Protein AF-A0AAV2B142-F1 (afdb_monomer_lite)

pLDDT: mean 77.35, std 14.28, range [37.53, 93.62]

Foldseek 3Di:
DVVVVCVPVNPDDLADPDLVVLVVLVVVLLVLLLVLLVVLLVLLVVCLPVVDPVSLLVSLVSLLVSLVVNLNSVVSNVNNPAPDDPVVNVVSVVSNVVSVCLNPDDDDPVNVVVSNVNSVVSNVVSVVSNVVSVVQVVVVVVCVVVVVPDPRDDPPPPDDD

Radius of gyration: 18.06 Å; chains: 1; bounding box: 43×42×52 Å

Sequence (161 aa):
MGLYLQIILGSVNVTIMNKEDSMKYKEEYERFKLTVTVIILILSAQSIIFSYRVLDALLHFLLVWYYCTLTIRESILVVNGSRIKGWWRINHFITTVQAGVIIVWPDGLMYDLFRRQFTLYTCYISILQFLQFNYQQGCLYRLRALGERHKMDITIGKLYF

InterPro domains:
  IPR012926 TMEM120A/B [PF07851] (2-157)
  IPR012926 TMEM120A/B [PTHR21433] (2-156)

Structure (mmCIF, N/CA/C/O backbone):
data_AF-A0AAV2B142-F1
#
_entry.id   AF-A0AAV2B142-F1
#
loop_
_atom_site.group_PDB
_atom_site.id
_atom_site.type_symbol
_atom_site.label_atom_id
_atom_site.label_alt_id
_atom_site.label_comp_id
_atom_site.label_asym_id
_atom_site.label_entity_id
_atom_site.label_seq_id
_atom_site.pdbx_PDB_ins_code
_atom_site.Cartn_x
_atom_site.Cartn_y
_atom_site.Cartn_z
_atom_site.occupancy
_atom_site.B_iso_or_equiv
_atom_site.auth_seq_id
_atom_site.auth_comp_id
_atom_site.auth_asym_id
_atom_site.auth_atom_id
_atom_site.pdbx_PDB_model_num
ATOM 1 N N . MET A 1 1 ? -23.992 -5.334 -0.732 1.00 47.62 1 MET A N 1
ATOM 2 C CA . MET A 1 1 ? -22.569 -5.750 -0.795 1.00 47.62 1 MET A CA 1
ATOM 3 C C . MET A 1 1 ? -22.309 -7.167 -0.253 1.00 47.62 1 MET A C 1
ATOM 5 O O . MET A 1 1 ? -21.149 -7.512 -0.086 1.00 47.62 1 MET A O 1
ATOM 9 N N . GLY A 1 2 ? -23.338 -7.994 0.003 1.00 53.12 2 GLY A N 1
ATOM 10 C CA . GLY A 1 2 ? -23.153 -9.401 0.405 1.00 53.12 2 GLY A CA 1
ATOM 11 C C . GLY A 1 2 ? -22.826 -10.341 -0.764 1.00 53.12 2 GLY A C 1
ATOM 12 O O . GLY A 1 2 ? -22.067 -11.282 -0.589 1.00 53.12 2 GLY A O 1
ATOM 13 N N . LEU A 1 3 ? -23.302 -10.018 -1.974 1.00 56.00 3 LEU A N 1
ATOM 14 C CA . LEU A 1 3 ? -23.098 -10.812 -3.196 1.00 56.00 3 LEU A CA 1
ATOM 15 C C . LEU A 1 3 ? -21.619 -11.033 -3.557 1.00 56.00 3 LEU A C 1
ATOM 17 O O . LEU A 1 3 ? -21.232 -12.160 -3.821 1.00 56.00 3 LEU A O 1
ATOM 21 N N . TYR A 1 4 ? -20.776 -9.994 -3.515 1.00 56.44 4 TYR A N 1
ATOM 22 C CA . TYR A 1 4 ? -19.342 -10.117 -3.841 1.00 56.44 4 TYR A CA 1
ATOM 23 C C . TYR A 1 4 ? -18.610 -11.085 -2.897 1.00 56.44 4 TYR A C 1
ATOM 25 O O . TYR A 1 4 ? -17.798 -11.893 -3.334 1.00 56.44 4 TYR A O 1
ATOM 33 N N . LEU A 1 5 ? -18.945 -11.045 -1.604 1.00 54.03 5 LEU A N 1
ATOM 34 C CA . LEU A 1 5 ? -18.407 -11.975 -0.611 1.00 54.03 5 LEU A CA 1
ATOM 35 C C . LEU A 1 5 ? -18.903 -13.399 -0.836 1.00 54.03 5 LEU A C 1
ATOM 37 O O . LEU A 1 5 ? -18.114 -14.330 -0.771 1.00 54.03 5 LEU A O 1
ATOM 41 N N . GLN A 1 6 ? -20.197 -13.557 -1.109 1.00 57.25 6 GLN A N 1
ATOM 42 C CA . GLN A 1 6 ? -20.821 -14.860 -1.319 1.00 57.25 6 GLN A CA 1
ATOM 43 C C . GLN A 1 6 ? -20.293 -15.545 -2.590 1.00 57.25 6 GLN A C 1
ATOM 45 O O . GLN A 1 6 ? -20.169 -16.765 -2.622 1.00 57.25 6 GLN A O 1
ATOM 50 N N . ILE A 1 7 ? -19.919 -14.757 -3.604 1.00 58.25 7 ILE A N 1
ATOM 51 C CA . ILE A 1 7 ? -19.280 -15.233 -4.837 1.00 58.25 7 ILE A CA 1
ATOM 52 C C . ILE A 1 7 ? -17.828 -15.682 -4.589 1.00 58.25 7 ILE A C 1
ATOM 54 O O . ILE A 1 7 ? -17.402 -16.672 -5.170 1.00 58.25 7 ILE A O 1
ATOM 58 N N . ILE A 1 8 ? -17.066 -14.989 -3.731 1.00 59.53 8 ILE A N 1
ATOM 59 C CA . ILE A 1 8 ? -15.635 -15.284 -3.502 1.00 59.53 8 ILE A CA 1
ATOM 60 C C . ILE A 1 8 ? -15.410 -16.350 -2.422 1.00 59.53 8 ILE A C 1
ATOM 62 O O . ILE A 1 8 ? -14.524 -17.186 -2.562 1.00 59.53 8 ILE A O 1
ATOM 66 N N . LEU A 1 9 ? -16.173 -16.305 -1.330 1.00 53.66 9 LEU A N 1
ATOM 67 C CA . LEU A 1 9 ? -15.993 -17.163 -0.151 1.00 53.66 9 LEU A CA 1
ATOM 68 C C . LEU A 1 9 ? -16.992 -18.328 -0.093 1.00 53.66 9 LEU A C 1
ATOM 70 O O . LEU A 1 9 ? -16.847 -19.203 0.757 1.00 53.66 9 LEU A O 1
ATOM 74 N N . GLY A 1 10 ? -18.001 -18.359 -0.968 1.00 54.81 10 GLY A N 1
ATOM 75 C CA . GLY A 1 10 ? -19.102 -19.317 -0.874 1.00 54.81 10 GLY A CA 1
ATOM 76 C C . GLY A 1 10 ? -20.013 -19.047 0.331 1.00 5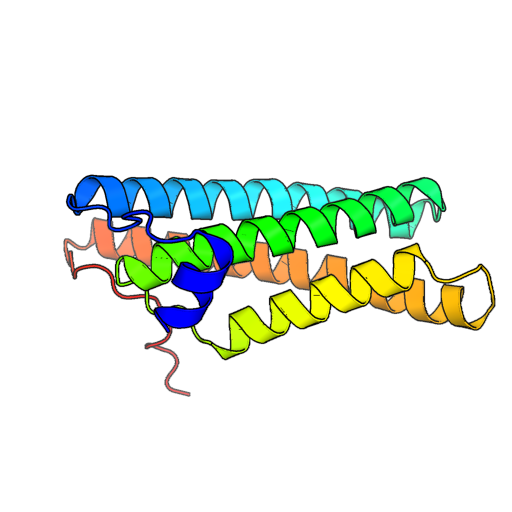4.81 10 GLY A C 1
ATOM 77 O O . GLY A 1 10 ? -19.966 -17.985 0.953 1.00 54.81 10 GLY A O 1
ATOM 78 N N . SER A 1 11 ? -20.868 -20.012 0.683 1.00 52.25 11 SER A N 1
ATOM 79 C CA . SER A 1 11 ? -21.813 -19.934 1.812 1.00 52.25 11 SER A CA 1
ATOM 80 C C . SER A 1 11 ? -21.135 -20.103 3.183 1.00 52.25 11 SER A C 1
ATOM 82 O O . SER A 1 11 ? -21.599 -20.873 4.024 1.00 52.25 11 SER A O 1
ATOM 84 N N . VAL A 1 12 ? -20.007 -19.433 3.407 1.00 55.19 12 VAL A N 1
ATOM 85 C CA . VAL A 1 12 ? -19.278 -19.471 4.678 1.00 55.19 12 VAL A CA 1
ATOM 86 C C . VAL A 1 12 ? -19.748 -18.315 5.556 1.00 55.19 12 VAL A C 1
ATOM 88 O O . VAL A 1 12 ? -19.833 -17.169 5.116 1.00 55.19 12 VAL A O 1
ATOM 91 N N . ASN A 1 13 ? -20.070 -18.612 6.815 1.00 56.38 13 ASN A N 1
ATOM 92 C CA . ASN A 1 13 ? -20.493 -17.611 7.790 1.00 56.38 13 ASN A CA 1
ATOM 93 C C . ASN A 1 13 ? -19.275 -16.780 8.230 1.00 56.38 13 ASN A C 1
ATOM 95 O O . ASN A 1 13 ? -18.520 -17.183 9.107 1.00 56.38 13 ASN A O 1
ATOM 99 N N . VAL A 1 14 ? -19.061 -15.626 7.594 1.00 59.84 14 VAL A N 1
ATOM 100 C CA . VAL A 1 14 ? -17.929 -14.712 7.878 1.00 59.84 14 VAL A CA 1
ATOM 101 C C . VAL A 1 14 ? -18.265 -13.670 8.955 1.00 59.84 14 VAL A C 1
ATOM 103 O O . VAL A 1 14 ? -17.504 -12.734 9.219 1.00 59.84 14 VAL A O 1
ATOM 106 N N . THR A 1 15 ? -19.439 -13.822 9.563 1.00 59.88 15 THR A N 1
ATOM 107 C CA . THR A 1 15 ? -19.957 -12.968 10.626 1.00 59.88 15 THR A CA 1
ATOM 108 C C . THR A 1 15 ? -19.307 -13.340 11.956 1.00 59.88 15 THR A C 1
ATOM 110 O O . THR A 1 15 ? -19.526 -14.426 12.488 1.00 59.88 15 THR A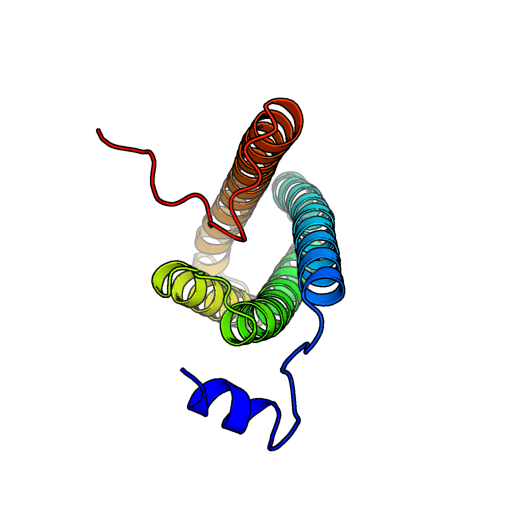 O 1
ATOM 113 N N . ILE A 1 16 ? -18.523 -12.425 12.517 1.00 63.22 16 ILE A N 1
ATOM 114 C CA . ILE A 1 16 ? -17.937 -12.543 13.846 1.00 63.22 16 ILE A CA 1
ATOM 115 C C . ILE A 1 16 ? -19.019 -12.132 14.853 1.00 63.22 16 ILE A C 1
ATOM 117 O O . ILE A 1 16 ? -19.314 -10.952 15.029 1.00 63.22 16 ILE A O 1
ATOM 121 N N . MET A 1 17 ? -19.650 -13.117 15.497 1.00 62.28 17 MET A N 1
ATOM 122 C CA . MET A 1 17 ? -20.766 -12.890 16.433 1.00 62.28 17 MET A CA 1
ATOM 123 C C . MET A 1 17 ? -20.376 -12.050 17.658 1.00 62.28 17 MET A C 1
ATOM 125 O O . MET A 1 17 ? -21.221 -11.355 18.225 1.00 62.28 17 MET A O 1
ATOM 129 N N . ASN A 1 18 ? -19.108 -12.095 18.069 1.00 72.44 18 ASN A N 1
ATOM 130 C CA . ASN A 1 18 ? -18.620 -11.381 19.238 1.00 72.44 18 ASN A CA 1
ATOM 131 C C . ASN A 1 18 ? -17.962 -10.045 18.852 1.00 72.44 18 ASN A C 1
ATOM 133 O O . ASN A 1 18 ? -17.061 -9.973 18.014 1.00 72.44 18 ASN A O 1
ATOM 137 N N . LYS A 1 19 ? -18.386 -8.959 19.506 1.00 69.12 19 LYS A N 1
ATOM 138 C CA . LYS A 1 19 ? -17.857 -7.608 19.246 1.00 69.12 19 LYS A CA 1
ATOM 139 C C . LYS A 1 19 ? -16.395 -7.460 19.649 1.00 69.12 19 LYS A C 1
ATOM 141 O O . LYS A 1 19 ? -15.685 -6.667 19.038 1.00 69.12 19 LYS A O 1
ATOM 146 N N . GLU A 1 20 ? -15.957 -8.195 20.663 1.00 73.50 20 GLU A N 1
ATOM 147 C CA . GLU A 1 20 ? -14.564 -8.186 21.107 1.00 73.50 20 GLU A CA 1
ATOM 148 C C . GLU A 1 20 ? -13.641 -8.801 20.046 1.00 73.50 20 GLU A C 1
ATOM 150 O O . GLU A 1 20 ? -12.641 -8.192 19.667 1.00 73.50 20 GLU A O 1
ATOM 155 N N . ASP A 1 21 ? -14.059 -9.917 19.449 1.00 76.75 21 ASP A N 1
ATOM 156 C CA . ASP A 1 21 ? -13.327 -10.580 18.367 1.00 76.75 21 ASP A CA 1
ATOM 157 C C . ASP A 1 21 ? -13.287 -9.729 17.090 1.00 76.75 21 ASP A C 1
ATOM 159 O O . ASP A 1 21 ? -12.253 -9.643 16.428 1.00 76.75 21 ASP A O 1
ATOM 163 N N . SER A 1 22 ? -14.369 -9.006 16.772 1.00 73.62 22 SER A N 1
ATOM 164 C CA . SER A 1 22 ? -14.364 -8.056 15.650 1.00 73.62 22 SER A CA 1
ATOM 165 C C . SER A 1 22 ? -13.401 -6.884 15.877 1.00 73.62 22 SER A C 1
ATOM 167 O O . SER A 1 22 ? -12.804 -6.390 14.917 1.00 73.62 22 SER A O 1
ATOM 169 N N . MET A 1 23 ? -13.251 -6.417 17.121 1.00 73.12 23 MET A N 1
ATOM 170 C CA . MET A 1 23 ? -12.294 -5.361 17.464 1.00 73.12 23 MET A CA 1
ATOM 171 C C . MET A 1 23 ? -10.856 -5.877 17.391 1.00 73.12 23 MET A C 1
ATOM 173 O O . MET A 1 23 ? -10.006 -5.203 16.810 1.00 73.12 23 MET A O 1
ATOM 177 N N . LYS A 1 24 ? -10.600 -7.090 17.888 1.00 80.00 24 LYS A N 1
ATOM 178 C CA . LYS A 1 24 ? -9.295 -7.751 17.793 1.00 80.00 24 LYS A CA 1
ATOM 179 C C . LYS A 1 24 ? -8.878 -7.978 16.338 1.00 80.00 24 LYS A C 1
ATOM 181 O O . LYS A 1 24 ? -7.769 -7.617 15.956 1.00 80.00 24 LYS A O 1
ATOM 186 N N . TYR A 1 25 ? -9.794 -8.458 15.496 1.00 81.44 25 TYR A N 1
ATOM 187 C CA . TYR A 1 25 ? -9.551 -8.614 14.060 1.00 81.44 25 TYR A CA 1
ATOM 188 C C . TYR A 1 25 ? -9.206 -7.280 13.382 1.00 81.44 25 TYR A C 1
ATOM 190 O O . TYR A 1 25 ? -8.313 -7.208 12.537 1.00 81.44 25 TYR A O 1
ATOM 198 N N . LYS A 1 26 ? -9.886 -6.191 13.768 1.00 81.62 26 LYS A N 1
ATOM 199 C CA . LYS A 1 26 ? -9.571 -4.847 13.269 1.00 81.62 26 LYS A CA 1
ATOM 200 C C . LYS A 1 26 ? -8.157 -4.415 13.667 1.00 81.62 26 LYS A C 1
ATOM 202 O O . LYS A 1 26 ? -7.450 -3.863 12.828 1.00 81.62 26 LYS A O 1
ATOM 207 N N . GLU A 1 27 ? -7.729 -4.681 14.898 1.00 82.56 27 GLU A N 1
ATOM 208 C CA . GLU A 1 27 ? -6.362 -4.386 15.347 1.00 82.56 27 GLU A CA 1
ATOM 209 C C . GLU A 1 27 ? -5.313 -5.210 14.580 1.00 82.56 27 GLU A C 1
ATOM 211 O O . GLU A 1 27 ? -4.302 -4.662 14.138 1.00 82.56 27 GLU A O 1
ATOM 216 N N . GLU A 1 28 ? -5.577 -6.492 14.317 1.00 85.38 28 GLU A N 1
ATOM 217 C CA . GLU A 1 28 ? -4.707 -7.344 13.491 1.00 85.38 28 GLU A CA 1
ATOM 218 C C . GLU A 1 28 ? -4.639 -6.892 12.026 1.00 85.38 28 GLU A C 1
ATOM 220 O O . GLU A 1 28 ? -3.571 -6.926 11.407 1.00 85.38 28 GLU A O 1
ATOM 225 N N . TYR A 1 29 ? -5.762 -6.447 11.459 1.00 86.94 29 TYR A N 1
ATOM 226 C CA . TYR A 1 29 ? -5.813 -5.849 10.125 1.00 86.94 29 TYR A CA 1
ATOM 227 C C . TYR A 1 29 ? -4.968 -4.574 10.047 1.00 86.94 29 TYR A C 1
ATOM 229 O O . TYR A 1 29 ? -4.168 -4.427 9.123 1.00 86.94 29 TYR A O 1
ATOM 237 N N . GLU A 1 30 ? -5.110 -3.677 11.020 1.00 84.44 30 GLU A N 1
ATOM 238 C CA . GLU A 1 30 ? -4.352 -2.428 11.078 1.00 84.44 30 GLU A CA 1
ATOM 239 C C . GLU A 1 30 ? -2.846 -2.693 11.257 1.00 84.44 30 GLU A C 1
ATOM 241 O O . GLU A 1 30 ? -2.027 -2.111 10.542 1.00 84.44 30 GLU A O 1
ATOM 246 N N . ARG A 1 31 ? -2.464 -3.644 12.123 1.00 85.75 31 ARG A N 1
ATOM 247 C CA . ARG A 1 31 ? -1.064 -4.063 12.294 1.00 85.75 31 ARG A CA 1
ATOM 248 C C . ARG A 1 31 ? -0.478 -4.638 11.006 1.00 85.75 31 ARG A C 1
ATOM 250 O O . ARG A 1 31 ? 0.610 -4.239 10.605 1.00 85.75 31 ARG A O 1
ATOM 257 N N . PHE A 1 32 ? -1.205 -5.535 10.339 1.00 89.19 32 PHE A N 1
ATOM 258 C CA . PHE A 1 32 ? -0.792 -6.102 9.053 1.00 89.19 32 PHE A CA 1
ATOM 259 C C . PHE A 1 32 ? -0.567 -5.018 7.999 1.00 89.19 32 PHE A C 1
ATOM 261 O O . PHE A 1 32 ? 0.473 -5.002 7.343 1.00 89.19 32 PHE A O 1
ATOM 268 N N . LYS A 1 33 ? -1.521 -4.091 7.869 1.00 87.44 33 LYS A N 1
ATOM 269 C CA . LYS A 1 33 ? -1.448 -2.980 6.920 1.00 87.44 33 LYS A CA 1
ATOM 270 C C . LYS A 1 33 ? -0.184 -2.154 7.138 1.00 87.44 33 LYS A C 1
ATOM 272 O O . LYS A 1 33 ? 0.541 -1.900 6.179 1.00 87.44 33 LYS A O 1
ATOM 277 N N . LEU A 1 34 ? 0.111 -1.792 8.388 1.00 87.88 34 LEU A N 1
ATOM 278 C CA . LEU A 1 34 ? 1.315 -1.041 8.735 1.00 87.88 34 LEU A CA 1
ATOM 279 C C . LEU A 1 34 ? 2.589 -1.819 8.387 1.00 87.88 34 LEU A C 1
ATOM 281 O O . LEU A 1 34 ? 3.454 -1.288 7.695 1.00 87.88 34 LEU A O 1
ATOM 285 N N . THR A 1 35 ? 2.696 -3.072 8.839 1.00 89.81 35 THR A N 1
ATOM 286 C CA . THR A 1 35 ? 3.890 -3.898 8.618 1.00 89.81 35 THR A CA 1
ATOM 287 C C . THR A 1 35 ? 4.200 -4.038 7.131 1.00 89.81 35 THR A C 1
ATOM 289 O O . THR A 1 35 ? 5.333 -3.799 6.722 1.00 89.81 35 THR A O 1
ATOM 292 N N . VAL A 1 36 ? 3.200 -4.359 6.306 1.00 91.00 36 VAL A N 1
ATOM 293 C CA . VAL A 1 36 ? 3.418 -4.531 4.864 1.00 91.00 36 VAL A CA 1
ATOM 294 C C . VAL A 1 36 ? 3.687 -3.193 4.170 1.00 91.00 36 VAL A C 1
ATOM 296 O O . VAL A 1 36 ? 4.565 -3.131 3.316 1.00 91.00 36 VAL A O 1
ATOM 299 N N . THR A 1 37 ? 3.027 -2.104 4.578 1.00 90.94 37 THR A N 1
ATOM 300 C CA . THR A 1 37 ? 3.296 -0.756 4.038 1.00 90.94 37 THR A CA 1
ATOM 301 C C . THR A 1 37 ? 4.748 -0.329 4.275 1.00 90.94 37 THR A C 1
ATOM 303 O O . THR A 1 37 ? 5.377 0.222 3.376 1.00 90.94 37 THR A O 1
ATOM 306 N N . VAL A 1 38 ? 5.313 -0.615 5.453 1.00 91.25 38 VAL A N 1
ATOM 307 C CA . VAL A 1 38 ? 6.725 -0.316 5.753 1.00 91.25 38 VAL A CA 1
ATOM 308 C C . VAL A 1 38 ? 7.667 -1.143 4.872 1.00 91.25 38 VAL A C 1
ATOM 310 O O . VAL A 1 38 ? 8.645 -0.607 4.356 1.00 91.25 38 VAL A O 1
ATOM 313 N N . ILE A 1 39 ? 7.359 -2.423 4.642 1.00 93.62 39 ILE A N 1
ATOM 314 C CA . ILE A 1 39 ? 8.147 -3.281 3.742 1.00 93.62 39 ILE A CA 1
ATOM 315 C C . ILE A 1 39 ? 8.101 -2.744 2.303 1.00 93.62 39 ILE A C 1
ATOM 317 O O . ILE A 1 39 ? 9.146 -2.619 1.666 1.00 93.62 39 ILE A O 1
ATOM 321 N N . ILE A 1 40 ? 6.914 -2.374 1.807 1.00 93.00 40 ILE A N 1
ATOM 322 C CA . ILE A 1 40 ? 6.734 -1.773 0.475 1.00 93.00 40 ILE A CA 1
ATOM 323 C C . ILE A 1 40 ? 7.530 -0.470 0.366 1.00 93.00 40 ILE A C 1
ATOM 325 O O . ILE A 1 40 ? 8.205 -0.253 -0.638 1.00 93.00 40 ILE A O 1
ATOM 329 N N . LEU A 1 41 ? 7.510 0.374 1.400 1.00 92.69 41 LEU A N 1
ATOM 330 C CA . LEU A 1 41 ? 8.262 1.625 1.416 1.00 92.69 41 LEU A CA 1
ATOM 331 C C . LEU A 1 41 ? 9.769 1.376 1.255 1.00 92.69 41 LEU A C 1
ATOM 333 O O . LEU A 1 41 ? 10.393 1.980 0.384 1.00 92.69 41 LEU A O 1
ATOM 337 N N . ILE A 1 42 ? 10.336 0.446 2.028 1.00 92.88 42 ILE A N 1
ATOM 338 C CA . ILE A 1 42 ? 11.764 0.097 1.952 1.00 92.88 42 ILE A CA 1
ATOM 339 C C . ILE A 1 42 ? 12.117 -0.456 0.565 1.00 92.88 42 ILE A C 1
ATOM 341 O O . ILE A 1 42 ? 13.057 0.029 -0.065 1.00 92.88 42 ILE A O 1
ATOM 345 N N . LEU A 1 43 ? 11.338 -1.414 0.053 1.00 91.88 43 LEU A N 1
ATOM 346 C CA . LEU A 1 43 ? 11.577 -2.014 -1.264 1.00 91.88 43 LEU A CA 1
ATOM 347 C C . LEU A 1 43 ? 11.425 -1.003 -2.407 1.00 91.88 43 LEU A C 1
ATOM 349 O O . LEU A 1 43 ? 12.185 -1.047 -3.377 1.00 91.88 43 LEU A O 1
ATOM 353 N N . SER A 1 44 ? 10.477 -0.069 -2.298 1.00 91.38 44 SER A N 1
ATOM 354 C CA . SER A 1 44 ? 10.298 1.000 -3.284 1.00 91.38 44 SER A CA 1
ATOM 355 C C . SER A 1 44 ? 11.477 1.977 -3.282 1.00 91.38 44 SER A C 1
ATOM 357 O O . SER A 1 44 ? 11.985 2.312 -4.350 1.00 91.38 44 SER A O 1
ATOM 359 N N . ALA A 1 45 ? 11.994 2.352 -2.106 1.00 90.75 45 ALA A N 1
ATOM 360 C CA . ALA A 1 45 ? 13.187 3.187 -1.985 1.00 90.75 45 ALA A CA 1
ATOM 361 C C . ALA A 1 45 ? 14.431 2.490 -2.564 1.00 90.75 45 ALA A C 1
ATOM 363 O O . ALA A 1 45 ? 15.189 3.099 -3.318 1.00 90.75 45 ALA A O 1
ATOM 364 N N . GLN A 1 46 ? 14.609 1.194 -2.285 1.00 89.94 46 GLN A N 1
ATOM 365 C CA . GLN A 1 46 ? 15.690 0.395 -2.869 1.00 89.94 46 GLN A CA 1
ATOM 366 C C . GLN A 1 46 ? 15.566 0.287 -4.394 1.00 89.94 46 GLN A C 1
ATOM 368 O O . GLN A 1 46 ? 16.565 0.436 -5.095 1.00 89.94 46 GLN A O 1
ATOM 373 N N . SER A 1 47 ? 14.352 0.087 -4.916 1.00 89.06 47 SER A N 1
ATOM 374 C CA . SER A 1 47 ? 14.107 0.016 -6.364 1.00 89.06 47 SER A CA 1
ATOM 375 C C . SER A 1 47 ? 14.434 1.337 -7.069 1.00 89.06 47 SER A C 1
ATOM 377 O O . SER A 1 47 ? 14.977 1.314 -8.170 1.00 89.06 47 SER A O 1
ATOM 379 N N . ILE A 1 48 ? 14.188 2.484 -6.423 1.00 87.81 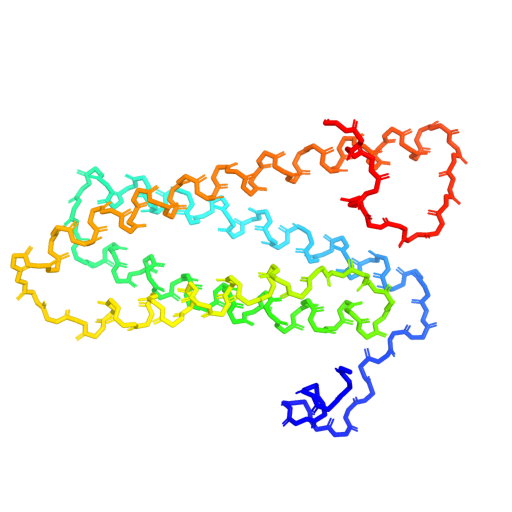48 ILE A N 1
ATOM 380 C CA . ILE A 1 48 ? 14.555 3.811 -6.952 1.00 87.81 48 ILE A CA 1
ATOM 381 C C . ILE A 1 48 ? 16.080 3.989 -7.017 1.00 87.81 48 ILE A C 1
ATOM 383 O O . ILE A 1 48 ? 16.583 4.533 -7.996 1.00 87.81 48 ILE A O 1
ATOM 387 N N . ILE A 1 49 ? 16.818 3.535 -5.998 1.00 87.81 49 ILE A N 1
ATOM 388 C CA . ILE A 1 49 ? 18.275 3.731 -5.906 1.00 87.81 49 ILE A CA 1
ATOM 389 C C . ILE A 1 49 ? 19.032 2.766 -6.825 1.00 87.81 49 ILE A C 1
ATOM 391 O O . ILE A 1 49 ? 19.907 3.185 -7.577 1.00 87.81 49 ILE A O 1
ATOM 395 N N . PHE A 1 50 ? 18.714 1.472 -6.758 1.00 81.81 50 PHE A N 1
ATOM 396 C CA . PHE A 1 50 ? 19.521 0.421 -7.384 1.00 81.81 50 PHE A CA 1
ATOM 397 C C . PHE A 1 50 ? 19.010 -0.015 -8.762 1.00 81.81 50 PHE A C 1
ATOM 399 O O . PHE A 1 50 ? 19.718 -0.714 -9.478 1.00 81.81 50 PHE A O 1
ATOM 406 N N . SER A 1 51 ? 17.799 0.396 -9.155 1.00 77.69 51 SER A N 1
ATOM 407 C CA . SER A 1 51 ? 17.188 0.148 -10.470 1.00 77.69 51 SER A CA 1
ATOM 408 C C . SER A 1 51 ? 17.246 -1.306 -10.988 1.00 77.69 51 SER A C 1
ATOM 410 O O . SER A 1 51 ? 17.071 -1.533 -12.187 1.00 77.69 51 SER A O 1
ATOM 412 N N . TYR A 1 52 ? 17.404 -2.310 -10.118 1.00 83.75 52 TYR A N 1
ATOM 413 C CA . TYR A 1 52 ? 17.437 -3.720 -10.517 1.00 83.75 52 TYR A CA 1
ATOM 414 C C . TYR A 1 52 ? 16.048 -4.259 -10.865 1.00 83.75 52 TYR A C 1
ATOM 416 O O . TYR A 1 52 ? 15.138 -4.213 -10.040 1.00 83.75 52 TYR A O 1
ATOM 424 N N . ARG A 1 53 ? 15.929 -4.903 -12.034 1.00 78.88 53 ARG A N 1
ATOM 425 C CA . ARG A 1 53 ? 14.674 -5.505 -12.515 1.00 78.88 53 ARG A CA 1
ATOM 426 C C . ARG A 1 53 ? 14.068 -6.519 -11.540 1.00 78.88 53 ARG A C 1
ATOM 428 O O . ARG A 1 53 ? 12.853 -6.598 -11.393 1.00 78.88 53 ARG A O 1
ATOM 435 N N . VAL A 1 54 ? 14.916 -7.273 -10.839 1.00 84.38 54 VAL A N 1
ATOM 436 C CA . VAL A 1 54 ? 14.474 -8.242 -9.824 1.00 84.38 54 VAL A CA 1
ATOM 437 C C . VAL A 1 54 ? 13.807 -7.539 -8.637 1.00 84.38 54 VAL A C 1
ATOM 439 O O . VAL A 1 54 ? 12.790 -8.022 -8.147 1.00 84.38 54 VAL A O 1
ATOM 442 N N . LEU A 1 55 ? 14.329 -6.386 -8.201 1.00 86.94 55 LEU A N 1
ATOM 443 C CA . LEU A 1 55 ? 13.726 -5.613 -7.111 1.00 86.94 55 LEU A CA 1
ATOM 444 C C . LEU A 1 55 ? 12.363 -5.054 -7.516 1.00 86.94 55 LEU A C 1
ATOM 446 O O . LEU A 1 55 ? 11.424 -5.143 -6.726 1.00 86.94 55 LEU A O 1
ATOM 450 N N . ASP A 1 56 ? 12.222 -4.569 -8.753 1.00 85.44 56 ASP A N 1
ATOM 451 C CA . ASP A 1 56 ? 10.912 -4.136 -9.237 1.00 85.44 56 ASP A CA 1
ATOM 452 C C . ASP A 1 56 ? 9.943 -5.311 -9.289 1.00 85.44 56 ASP A C 1
ATOM 454 O O . ASP A 1 56 ? 8.822 -5.191 -8.810 1.00 85.44 56 ASP A O 1
ATOM 458 N N . ALA A 1 57 ? 10.341 -6.456 -9.845 1.00 86.94 57 ALA A N 1
ATOM 459 C CA . ALA A 1 57 ? 9.464 -7.621 -9.935 1.00 86.94 57 ALA A CA 1
ATOM 460 C C . ALA A 1 57 ? 8.976 -8.066 -8.545 1.00 86.94 57 ALA A C 1
ATOM 462 O O . ALA A 1 57 ? 7.783 -8.316 -8.363 1.00 86.94 57 ALA A O 1
ATOM 463 N N . LEU A 1 58 ? 9.869 -8.081 -7.548 1.00 90.62 58 LEU A N 1
ATOM 464 C CA . LEU A 1 58 ? 9.522 -8.358 -6.153 1.00 90.62 58 LEU A CA 1
ATOM 465 C C . LEU A 1 58 ? 8.562 -7.310 -5.575 1.00 90.62 58 LEU A C 1
ATOM 467 O O . LEU A 1 58 ? 7.587 -7.680 -4.923 1.00 90.62 58 LEU A O 1
ATOM 471 N N . LEU A 1 59 ? 8.799 -6.019 -5.832 1.00 90.75 59 LEU A N 1
ATOM 472 C CA . LEU A 1 59 ? 7.925 -4.932 -5.388 1.00 90.75 59 LEU A CA 1
ATOM 473 C C . LEU A 1 59 ? 6.520 -5.055 -5.991 1.00 90.75 59 LEU A C 1
ATOM 475 O O . LEU A 1 59 ? 5.532 -4.995 -5.262 1.00 90.75 59 LEU A O 1
ATOM 479 N N . HIS A 1 60 ? 6.414 -5.254 -7.306 1.00 90.81 60 HIS A N 1
ATOM 480 C CA . HIS A 1 60 ? 5.128 -5.377 -7.991 1.00 90.81 60 HIS A CA 1
ATOM 481 C C . HIS A 1 60 ? 4.374 -6.634 -7.554 1.00 90.81 60 HIS A C 1
ATOM 483 O O . HIS A 1 60 ? 3.174 -6.566 -7.288 1.00 90.81 60 HIS A O 1
ATOM 489 N N . PHE A 1 61 ? 5.068 -7.766 -7.410 1.00 90.94 61 PHE A N 1
ATOM 490 C CA . PHE A 1 61 ? 4.467 -8.989 -6.887 1.00 90.94 61 PHE A CA 1
ATOM 491 C C . PHE A 1 61 ? 3.944 -8.789 -5.459 1.00 90.94 61 PHE A C 1
ATOM 493 O O . PHE A 1 61 ? 2.811 -9.166 -5.148 1.00 90.94 61 PHE A O 1
ATOM 500 N N . LEU A 1 62 ? 4.734 -8.129 -4.604 1.00 91.88 62 LEU A N 1
ATOM 501 C CA . LEU A 1 62 ? 4.326 -7.790 -3.245 1.00 91.88 62 LEU A CA 1
ATOM 502 C C . LEU A 1 62 ? 3.105 -6.862 -3.231 1.00 91.88 62 LEU A C 1
ATOM 504 O O . LEU A 1 62 ? 2.210 -7.079 -2.418 1.00 91.88 62 LEU A O 1
ATOM 508 N N . LEU A 1 63 ? 3.030 -5.870 -4.125 1.00 90.38 63 LEU A N 1
ATOM 509 C CA . LEU A 1 63 ? 1.870 -4.980 -4.256 1.00 90.38 63 LEU A CA 1
ATOM 510 C C . LEU A 1 63 ? 0.604 -5.756 -4.622 1.00 90.38 63 LEU A C 1
ATOM 512 O O . LEU A 1 63 ? -0.423 -5.582 -3.967 1.00 90.38 63 LEU A O 1
ATOM 516 N N . VAL A 1 64 ? 0.677 -6.638 -5.624 1.00 90.56 64 VAL A N 1
ATOM 517 C CA . VAL A 1 64 ? -0.461 -7.477 -6.030 1.00 90.56 64 VAL A CA 1
ATOM 518 C C . VAL A 1 64 ? -0.931 -8.335 -4.858 1.00 90.56 64 VAL A C 1
ATOM 520 O O . VAL A 1 64 ? -2.111 -8.320 -4.505 1.00 90.56 64 VAL A O 1
ATOM 523 N N . TRP A 1 65 ? -0.007 -9.039 -4.202 1.00 91.88 65 TRP A N 1
ATOM 524 C CA . TRP A 1 65 ? -0.326 -9.865 -3.040 1.00 91.88 65 TRP A CA 1
ATOM 525 C C . TRP A 1 65 ? -0.927 -9.047 -1.887 1.00 91.88 65 TRP A C 1
ATOM 527 O O . TRP A 1 65 ? -1.926 -9.455 -1.279 1.00 91.88 65 TRP A O 1
ATOM 537 N N . TYR A 1 66 ? -0.350 -7.878 -1.602 1.00 91.62 66 TYR A N 1
ATOM 538 C CA . TYR A 1 66 ? -0.786 -6.988 -0.535 1.00 91.62 66 TYR A CA 1
ATOM 539 C C . TYR A 1 66 ? -2.216 -6.505 -0.763 1.00 91.62 66 TYR A C 1
ATOM 541 O O . TYR A 1 66 ? -3.059 -6.690 0.115 1.00 91.62 66 TYR A O 1
ATOM 549 N N . TYR A 1 67 ? -2.520 -5.941 -1.933 1.00 87.81 67 TYR A N 1
ATOM 550 C CA . TYR A 1 67 ? -3.849 -5.398 -2.214 1.00 87.81 67 TYR A CA 1
ATOM 551 C C . TYR A 1 67 ? -4.921 -6.485 -2.363 1.00 87.81 67 TYR A C 1
ATOM 553 O O . TYR A 1 67 ? -6.054 -6.277 -1.915 1.00 87.81 67 TYR A O 1
ATOM 561 N N . CYS A 1 68 ? -4.579 -7.670 -2.879 1.00 88.19 68 CYS A N 1
ATOM 562 C CA . CYS A 1 68 ? -5.472 -8.832 -2.845 1.00 88.19 68 CYS A CA 1
ATOM 563 C C . CYS A 1 68 ? -5.829 -9.217 -1.400 1.00 88.19 68 CYS A C 1
ATOM 565 O O . CYS A 1 68 ? -7.007 -9.315 -1.045 1.00 88.19 68 CYS A O 1
ATOM 567 N N . THR A 1 69 ? -4.821 -9.360 -0.534 1.00 89.19 69 THR A N 1
ATOM 568 C CA . THR A 1 69 ? -5.022 -9.701 0.884 1.00 89.19 69 THR A CA 1
ATOM 569 C C . THR A 1 69 ? -5.807 -8.614 1.617 1.00 89.19 69 THR A C 1
ATOM 571 O O . THR A 1 69 ? -6.713 -8.911 2.400 1.00 89.19 69 THR A O 1
ATOM 574 N N . LEU A 1 70 ? -5.496 -7.345 1.344 1.00 86.69 70 LEU A N 1
ATOM 575 C CA . LEU A 1 70 ? -6.179 -6.192 1.918 1.00 86.69 70 LEU A CA 1
ATOM 576 C C . LEU A 1 70 ? -7.661 -6.195 1.539 1.00 86.69 70 LEU A C 1
ATOM 578 O O . LEU A 1 70 ? -8.508 -6.052 2.414 1.00 86.69 70 LEU A O 1
ATOM 582 N N . THR A 1 71 ? -7.983 -6.457 0.272 1.00 86.06 71 THR A N 1
ATOM 583 C CA . THR A 1 71 ? -9.366 -6.513 -0.223 1.00 86.06 71 THR A CA 1
ATOM 584 C C . THR A 1 71 ? -10.182 -7.597 0.482 1.00 86.06 71 THR A C 1
ATOM 586 O O . THR A 1 71 ? -11.335 -7.355 0.851 1.00 86.06 71 THR A O 1
ATOM 589 N N . ILE A 1 72 ? -9.597 -8.774 0.725 1.00 84.50 72 ILE A N 1
ATOM 590 C CA . ILE A 1 72 ? -10.259 -9.858 1.469 1.00 84.50 72 ILE A CA 1
ATOM 591 C C . ILE A 1 72 ? -10.515 -9.427 2.920 1.00 84.50 72 ILE A C 1
ATOM 593 O O . ILE A 1 72 ? -11.648 -9.509 3.398 1.00 84.50 72 ILE A O 1
ATOM 597 N N . ARG A 1 73 ? -9.496 -8.902 3.612 1.00 86.19 73 ARG A N 1
ATOM 598 C CA . ARG A 1 73 ? -9.627 -8.450 5.010 1.00 86.19 73 ARG A CA 1
ATOM 599 C C . ARG A 1 73 ? -10.628 -7.300 5.164 1.00 86.19 73 ARG A C 1
ATOM 601 O O . ARG A 1 73 ? -11.436 -7.296 6.091 1.00 86.19 73 ARG A O 1
ATOM 608 N N . GLU A 1 74 ? -10.624 -6.343 4.240 1.00 83.50 74 GLU A N 1
ATOM 609 C CA . GLU A 1 74 ? -11.586 -5.236 4.209 1.00 83.50 74 GLU A CA 1
ATOM 610 C C . GLU A 1 74 ? -13.010 -5.726 3.943 1.00 83.50 74 GLU A C 1
ATOM 612 O O . GLU A 1 74 ? -13.957 -5.217 4.540 1.00 83.50 74 GLU A O 1
ATOM 617 N N . SER A 1 75 ? -13.175 -6.743 3.096 1.00 81.94 75 SER A N 1
ATOM 618 C CA . SER A 1 75 ? -14.474 -7.371 2.842 1.00 81.94 75 SER A CA 1
ATOM 619 C C . SER A 1 75 ? -15.049 -7.989 4.124 1.00 81.94 75 SER A C 1
ATOM 621 O O . SER A 1 75 ? -16.210 -7.738 4.450 1.00 81.94 75 SER A O 1
ATOM 623 N N . ILE A 1 76 ? -14.223 -8.694 4.906 1.00 81.75 76 ILE A N 1
ATOM 624 C CA . ILE A 1 76 ? -14.608 -9.251 6.215 1.00 81.75 76 ILE A CA 1
ATOM 625 C C . ILE A 1 76 ? -15.002 -8.132 7.189 1.00 81.75 76 ILE A C 1
ATOM 627 O O . ILE A 1 76 ? -16.050 -8.206 7.830 1.00 81.75 76 ILE A O 1
ATOM 631 N N . LEU A 1 77 ? -14.213 -7.057 7.270 1.00 80.25 77 LEU A N 1
ATOM 632 C CA . LEU A 1 77 ? -14.522 -5.912 8.132 1.00 80.25 77 LEU A CA 1
ATOM 633 C C . LEU A 1 77 ? -15.854 -5.247 7.766 1.00 80.25 77 LEU A C 1
ATOM 635 O O . LEU A 1 77 ? -16.620 -4.891 8.660 1.00 80.25 77 LEU A O 1
ATOM 639 N N . VAL A 1 78 ? -16.146 -5.082 6.473 1.00 78.94 78 VAL A N 1
ATOM 640 C CA . VAL A 1 78 ? -17.396 -4.461 6.003 1.00 78.94 78 VAL A CA 1
ATOM 641 C C . VAL A 1 78 ? -18.619 -5.283 6.405 1.00 78.94 78 VAL A C 1
ATOM 643 O O . VAL A 1 78 ? -19.613 -4.710 6.848 1.00 78.94 78 VAL A O 1
ATOM 646 N N . VAL A 1 79 ? -18.543 -6.613 6.310 1.00 75.06 79 VAL A N 1
ATOM 647 C CA . VAL A 1 79 ? -19.625 -7.514 6.753 1.00 75.06 79 VAL A CA 1
ATOM 648 C C . VAL A 1 79 ? -19.854 -7.429 8.259 1.00 75.06 79 VAL A C 1
ATOM 650 O O . VAL A 1 79 ? -20.992 -7.489 8.711 1.00 75.06 79 VAL A O 1
ATOM 653 N N . ASN A 1 80 ? -18.793 -7.190 9.028 1.00 73.81 80 ASN A N 1
ATOM 654 C CA . ASN A 1 80 ? -18.848 -7.027 10.480 1.00 73.81 80 ASN A CA 1
ATOM 655 C C . ASN A 1 80 ? -19.160 -5.582 10.929 1.00 73.81 80 ASN A C 1
ATOM 657 O O . ASN A 1 80 ? -18.996 -5.229 12.094 1.00 73.81 80 ASN A O 1
ATOM 661 N N . GLY A 1 81 ? -19.646 -4.735 10.012 1.00 70.81 81 GLY A N 1
ATOM 662 C CA . GLY A 1 81 ? -20.159 -3.394 10.306 1.00 70.81 81 GLY A CA 1
ATOM 663 C C . GLY A 1 81 ? -19.157 -2.253 10.113 1.00 70.81 81 GLY A C 1
ATOM 664 O O . GLY A 1 81 ? -19.486 -1.098 10.391 1.00 70.81 81 GLY A O 1
ATOM 665 N N . SER A 1 82 ? -17.953 -2.526 9.601 1.00 72.88 82 SER A N 1
ATOM 666 C CA . SER A 1 82 ? -16.984 -1.480 9.270 1.00 72.88 82 SER A CA 1
ATOM 667 C C . SER A 1 82 ? -17.411 -0.690 8.018 1.00 72.88 82 SER A C 1
ATOM 669 O O . SER A 1 82 ? -17.420 -1.195 6.899 1.00 72.88 82 SER A O 1
ATOM 671 N N . ARG A 1 83 ? -17.733 0.594 8.174 1.00 69.19 83 ARG A N 1
ATOM 672 C CA . ARG A 1 83 ? -17.927 1.592 7.101 1.00 69.19 83 ARG A CA 1
ATOM 673 C C . ARG A 1 83 ? -16.624 1.993 6.382 1.00 69.19 83 ARG A C 1
ATOM 675 O O . ARG A 1 83 ? -16.125 3.108 6.537 1.00 69.19 83 ARG A O 1
ATOM 682 N N . ILE A 1 84 ? -16.075 1.101 5.565 1.00 73.44 84 ILE A N 1
ATOM 683 C CA . ILE A 1 84 ? -14.979 1.432 4.637 1.00 73.44 84 ILE A CA 1
ATOM 684 C C . ILE A 1 84 ? -15.578 2.046 3.360 1.00 73.44 84 ILE A C 1
ATOM 686 O O . ILE A 1 84 ? -16.497 1.477 2.766 1.00 73.44 84 ILE A O 1
ATOM 690 N N . LYS A 1 85 ? -15.076 3.210 2.916 1.00 74.06 85 LYS A N 1
ATOM 691 C CA . LYS A 1 85 ? -15.569 3.872 1.691 1.00 74.06 85 LYS A CA 1
ATOM 692 C C . LYS A 1 85 ? -15.329 2.997 0.456 1.00 74.06 85 LYS A C 1
ATOM 694 O O . LYS A 1 85 ? -14.231 2.495 0.246 1.00 74.06 85 LYS A O 1
ATOM 699 N N . GLY A 1 86 ? -16.343 2.865 -0.401 1.00 71.00 86 GLY A N 1
ATOM 700 C CA . GLY A 1 86 ? -16.256 2.073 -1.637 1.00 71.00 86 GLY A CA 1
ATOM 701 C C . GLY A 1 86 ? -15.179 2.563 -2.610 1.00 71.00 86 GLY A C 1
ATOM 702 O O . GLY A 1 86 ? -14.440 1.745 -3.144 1.00 71.00 86 GLY A O 1
ATOM 703 N N . TRP A 1 87 ? -15.025 3.885 -2.759 1.00 76.00 87 TRP A N 1
ATOM 704 C CA . TRP A 1 87 ? -13.970 4.501 -3.578 1.00 76.00 87 TRP A CA 1
ATOM 705 C C . TRP A 1 87 ? -12.560 4.020 -3.202 1.00 76.00 87 TRP A C 1
ATOM 707 O O . TRP A 1 87 ? -11.743 3.745 -4.074 1.00 76.00 87 TRP A O 1
ATOM 717 N N . TRP A 1 88 ? -12.298 3.844 -1.904 1.00 77.62 88 TRP A N 1
ATOM 718 C CA . TRP A 1 88 ? -11.005 3.368 -1.414 1.00 77.62 88 TRP A CA 1
ATOM 719 C C . TRP A 1 88 ? -10.688 1.953 -1.915 1.00 77.62 88 TRP A C 1
ATOM 721 O O . TRP A 1 88 ? -9.588 1.691 -2.391 1.00 77.62 88 TRP A O 1
ATOM 731 N N . ARG A 1 89 ? -11.689 1.064 -1.911 1.00 73.75 89 ARG A N 1
ATOM 732 C CA . ARG A 1 89 ? -11.556 -0.301 -2.443 1.00 73.75 89 ARG A CA 1
ATOM 733 C C . ARG A 1 89 ? -11.348 -0.331 -3.954 1.00 73.75 89 ARG A C 1
ATOM 735 O O . ARG A 1 89 ? -10.595 -1.165 -4.444 1.00 73.75 89 ARG A O 1
ATOM 742 N N . ILE A 1 90 ? -11.989 0.579 -4.687 1.00 80.56 90 ILE A N 1
ATOM 743 C CA . ILE A 1 90 ? -11.790 0.703 -6.138 1.00 80.56 90 ILE A CA 1
ATOM 744 C C . ILE A 1 90 ? -10.337 1.090 -6.436 1.00 80.56 90 ILE A C 1
ATOM 746 O O . ILE A 1 90 ? -9.717 0.487 -7.306 1.00 80.56 90 ILE A O 1
ATOM 750 N N . ASN A 1 91 ? -9.767 2.027 -5.674 1.00 80.69 91 ASN A N 1
ATOM 751 C CA . ASN A 1 91 ? -8.372 2.432 -5.841 1.00 80.69 91 ASN A CA 1
ATOM 752 C C . ASN A 1 91 ? -7.384 1.267 -5.626 1.00 80.69 91 ASN A C 1
ATOM 754 O O . ASN A 1 91 ? -6.453 1.091 -6.412 1.00 80.69 91 ASN A O 1
ATOM 758 N N . HIS A 1 92 ? -7.614 0.424 -4.611 1.00 83.00 92 HIS A N 1
ATOM 759 C CA . HIS A 1 92 ? -6.810 -0.788 -4.382 1.00 83.00 92 HIS A CA 1
ATOM 760 C C . HIS A 1 92 ? -6.877 -1.757 -5.558 1.00 83.00 92 HIS A C 1
ATOM 762 O O . HIS A 1 92 ? -5.857 -2.301 -5.982 1.00 83.00 92 HIS A O 1
ATOM 768 N N . PHE A 1 93 ? -8.075 -1.951 -6.110 1.00 82.94 93 PHE A N 1
ATOM 769 C CA . PHE A 1 93 ? -8.280 -2.830 -7.255 1.00 82.94 93 PHE A CA 1
ATOM 770 C C . PHE A 1 93 ? -7.547 -2.315 -8.498 1.00 82.94 93 PHE A C 1
ATOM 772 O O . PHE A 1 93 ? -6.801 -3.066 -9.122 1.00 82.94 93 PHE A O 1
ATOM 779 N N . ILE A 1 94 ? -7.679 -1.021 -8.806 1.00 84.38 94 ILE A N 1
ATOM 780 C CA . ILE A 1 94 ? -6.959 -0.378 -9.915 1.00 84.38 94 ILE A CA 1
ATOM 781 C C . ILE A 1 94 ? -5.445 -0.539 -9.733 1.00 84.38 94 ILE A C 1
ATOM 783 O O . ILE A 1 94 ? -4.753 -0.946 -10.664 1.00 84.38 94 ILE A O 1
ATOM 787 N N . THR A 1 95 ? -4.938 -0.300 -8.521 1.00 84.69 95 THR A N 1
ATOM 788 C CA . THR A 1 95 ? -3.504 -0.427 -8.217 1.00 84.69 95 THR A CA 1
ATOM 789 C C . THR A 1 95 ? -3.012 -1.870 -8.379 1.00 84.69 95 THR A C 1
ATOM 791 O O . THR A 1 95 ? -1.918 -2.094 -8.892 1.00 84.69 95 THR A O 1
ATOM 794 N N . THR A 1 96 ? -3.837 -2.857 -8.016 1.00 86.62 96 THR A N 1
ATOM 795 C CA . THR A 1 96 ? -3.536 -4.288 -8.205 1.00 86.62 96 THR A CA 1
ATOM 796 C C . THR A 1 96 ? -3.423 -4.640 -9.684 1.00 86.62 96 THR A C 1
ATOM 798 O O . THR A 1 96 ? -2.458 -5.279 -10.097 1.00 86.62 96 THR A O 1
ATOM 801 N N . VAL A 1 97 ? -4.393 -4.202 -10.493 1.00 86.56 97 VAL A N 1
ATOM 802 C CA . VAL A 1 97 ? -4.396 -4.441 -11.942 1.00 86.56 97 VAL A CA 1
ATOM 803 C C . VAL A 1 97 ? -3.181 -3.782 -12.586 1.00 86.56 97 VAL A C 1
ATOM 805 O O . VAL A 1 97 ? -2.479 -4.424 -13.360 1.00 86.56 97 VAL A O 1
ATOM 808 N N . GLN A 1 98 ? -2.885 -2.535 -12.220 1.00 85.81 98 GLN A N 1
ATOM 809 C CA . GLN A 1 98 ? -1.733 -1.810 -12.743 1.00 85.81 98 GLN A CA 1
ATOM 810 C C . GLN A 1 98 ? -0.409 -2.501 -12.388 1.00 85.81 98 GLN A C 1
ATOM 812 O O . GLN A 1 98 ? 0.430 -2.682 -13.267 1.00 85.81 98 GLN A O 1
ATOM 817 N N . ALA A 1 99 ? -0.238 -2.949 -11.140 1.00 86.38 99 ALA A N 1
ATOM 818 C CA . ALA A 1 99 ? 0.939 -3.717 -10.739 1.00 86.38 99 ALA A CA 1
ATOM 819 C C . ALA A 1 99 ? 1.059 -5.034 -11.529 1.00 86.38 99 ALA A C 1
ATOM 821 O O . ALA A 1 99 ? 2.149 -5.376 -11.979 1.00 86.38 99 ALA A O 1
ATOM 822 N N . GLY A 1 100 ? -0.058 -5.731 -11.769 1.00 86.25 100 GLY A N 1
ATOM 823 C CA . GLY A 1 100 ? -0.096 -6.936 -12.602 1.00 86.25 100 GLY A CA 1
ATOM 824 C C . GLY A 1 100 ? 0.309 -6.682 -14.058 1.00 86.25 100 GLY A C 1
ATOM 825 O O . GLY A 1 100 ? 1.090 -7.446 -14.619 1.00 86.25 100 GLY A O 1
ATOM 826 N N . VAL A 1 101 ? -0.164 -5.584 -14.656 1.00 86.81 101 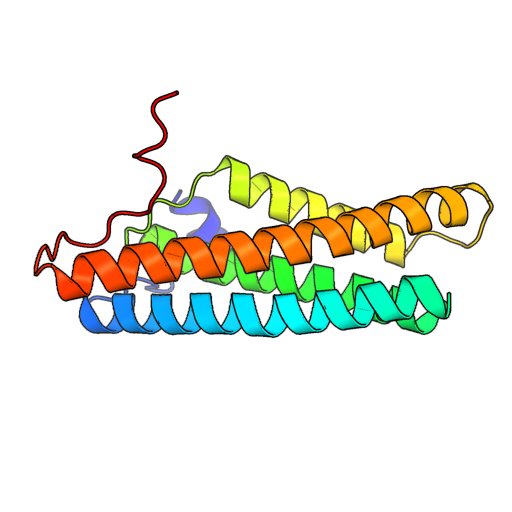VAL A N 1
ATOM 827 C CA . VAL A 1 101 ? 0.200 -5.187 -16.026 1.00 86.81 101 VAL A CA 1
ATOM 828 C C . VAL A 1 101 ? 1.697 -4.892 -16.136 1.00 86.81 101 VAL A C 1
ATOM 830 O O . VAL A 1 101 ? 2.331 -5.350 -17.083 1.00 86.81 101 VAL A O 1
ATOM 833 N N . ILE A 1 102 ? 2.284 -4.187 -15.161 1.00 86.00 102 ILE A N 1
ATOM 834 C CA . ILE A 1 102 ? 3.718 -3.851 -15.178 1.00 86.00 102 ILE A CA 1
ATOM 835 C C . ILE A 1 102 ? 4.599 -5.107 -15.110 1.00 86.00 102 ILE A C 1
ATOM 837 O O . ILE A 1 102 ? 5.629 -5.150 -15.776 1.00 86.00 102 ILE A O 1
ATOM 841 N N . ILE A 1 103 ? 4.193 -6.145 -14.368 1.00 84.00 103 ILE A N 1
ATOM 842 C CA . ILE A 1 103 ? 4.956 -7.406 -14.260 1.00 84.00 103 ILE A CA 1
ATOM 843 C C . ILE A 1 103 ? 5.116 -8.091 -15.623 1.00 84.00 103 ILE A C 1
ATOM 845 O O . ILE A 1 103 ? 6.172 -8.651 -15.910 1.00 84.00 103 ILE A O 1
ATOM 849 N N . VAL A 1 104 ? 4.073 -8.060 -16.454 1.00 85.19 104 VAL A N 1
ATOM 850 C CA . VAL A 1 104 ? 4.055 -8.733 -17.765 1.00 85.19 104 VAL A CA 1
ATOM 851 C C . VAL A 1 104 ? 4.608 -7.825 -18.874 1.00 85.19 104 VAL A C 1
ATOM 853 O O . VAL A 1 104 ? 4.884 -8.291 -19.979 1.00 85.19 104 VAL A O 1
ATOM 856 N N . TRP A 1 105 ? 4.797 -6.530 -18.600 1.00 85.12 105 TRP A N 1
ATOM 857 C CA . TRP A 1 105 ? 5.240 -5.566 -19.603 1.00 85.12 105 TRP A CA 1
ATOM 858 C C . TRP A 1 105 ? 6.713 -5.820 -20.002 1.00 85.12 105 TRP A C 1
ATOM 860 O O . TRP A 1 105 ? 7.599 -5.833 -19.140 1.00 85.12 105 TRP A O 1
ATOM 870 N N . PRO A 1 106 ? 7.011 -6.022 -21.303 1.00 83.88 106 PRO A N 1
ATOM 871 C CA . PRO A 1 106 ? 8.379 -6.202 -21.790 1.00 83.88 106 PRO A CA 1
ATOM 872 C C . PRO A 1 106 ? 9.247 -4.939 -21.647 1.00 83.88 106 PRO A C 1
ATOM 874 O O . PRO A 1 106 ? 8.748 -3.816 -21.632 1.00 83.88 106 PRO A O 1
ATOM 877 N N . ASP A 1 107 ? 10.569 -5.118 -21.593 1.00 79.44 107 ASP A N 1
ATOM 878 C CA . ASP A 1 107 ? 11.493 -3.981 -21.509 1.00 79.44 107 ASP A CA 1
ATOM 879 C C . ASP A 1 107 ? 11.378 -3.067 -22.732 1.00 79.44 107 ASP A C 1
ATOM 881 O O . ASP A 1 107 ? 11.295 -3.519 -23.876 1.00 79.44 107 ASP A O 1
ATOM 885 N N . GLY A 1 108 ? 11.414 -1.761 -22.483 1.00 84.12 108 GLY A N 1
ATOM 886 C CA . GLY A 1 108 ? 11.407 -0.744 -23.521 1.00 84.12 108 GLY A CA 1
ATOM 887 C C . GLY A 1 108 ? 11.354 0.666 -22.944 1.00 84.12 108 GLY A C 1
ATOM 888 O O . GLY A 1 108 ? 11.076 0.865 -21.763 1.00 84.12 108 GLY A O 1
ATOM 889 N N . LEU A 1 109 ? 11.550 1.669 -23.801 1.00 83.69 109 LEU A N 1
ATOM 890 C CA . LEU A 1 109 ? 11.575 3.081 -23.393 1.00 83.69 109 LEU A CA 1
ATOM 891 C C . LEU A 1 109 ? 10.294 3.508 -22.653 1.00 83.69 109 LEU A C 1
ATOM 893 O O . LEU A 1 109 ? 10.346 4.252 -21.676 1.00 83.69 109 LEU A O 1
ATOM 897 N N . MET A 1 110 ? 9.136 3.019 -23.107 1.00 85.38 110 MET A N 1
ATOM 898 C CA . MET A 1 110 ? 7.846 3.316 -22.474 1.00 85.38 110 MET A CA 1
ATOM 899 C C . MET A 1 110 ? 7.729 2.675 -21.087 1.00 85.38 110 MET A C 1
ATOM 901 O O . MET A 1 110 ? 7.198 3.299 -20.168 1.00 85.38 110 MET A O 1
ATOM 905 N N . TYR A 1 111 ? 8.262 1.460 -20.930 1.00 83.38 111 TYR A N 1
ATOM 906 C CA . TYR A 1 111 ? 8.304 0.760 -19.651 1.00 83.38 111 TYR A CA 1
ATOM 907 C C . TYR A 1 111 ? 9.172 1.522 -18.647 1.00 83.38 111 TYR A C 1
ATOM 909 O O . TYR A 1 111 ? 8.707 1.791 -17.546 1.00 83.38 111 TYR A O 1
ATOM 917 N N . ASP A 1 112 ? 10.371 1.968 -19.028 1.00 80.81 112 ASP A N 1
ATOM 918 C CA . ASP A 1 112 ? 11.271 2.686 -18.113 1.00 80.81 112 ASP A CA 1
ATOM 919 C C . ASP A 1 112 ? 10.706 4.036 -17.649 1.00 80.81 112 ASP A C 1
ATOM 921 O O . ASP A 1 112 ? 10.797 4.391 -16.466 1.00 80.81 112 ASP A O 1
ATOM 925 N N . LEU A 1 113 ? 10.065 4.779 -18.557 1.00 84.25 113 LEU A N 1
ATOM 926 C CA . LEU A 1 113 ? 9.404 6.042 -18.223 1.00 84.25 113 LEU A CA 1
ATOM 927 C C . LEU A 1 113 ? 8.241 5.829 -17.248 1.00 84.25 113 LEU A C 1
ATOM 929 O O . LEU A 1 113 ? 8.114 6.575 -16.273 1.00 84.25 113 LEU A O 1
ATOM 933 N N . PHE A 1 114 ? 7.411 4.810 -17.486 1.00 86.69 114 PHE A N 1
ATOM 934 C CA . PHE A 1 114 ? 6.249 4.516 -16.650 1.00 86.69 114 PHE A CA 1
ATOM 935 C C . PHE A 1 114 ? 6.635 3.896 -15.304 1.00 86.69 114 PHE A C 1
ATOM 937 O O . PHE A 1 114 ? 6.123 4.312 -14.265 1.00 86.69 114 PHE A O 1
ATOM 944 N N . ARG A 1 115 ? 7.592 2.962 -15.304 1.00 84.88 115 ARG A N 1
ATOM 945 C CA . ARG A 1 115 ? 8.146 2.309 -14.113 1.00 84.88 115 ARG A CA 1
ATOM 946 C C . ARG A 1 115 ? 8.573 3.341 -13.084 1.00 84.88 115 ARG A C 1
ATOM 948 O O . ARG A 1 115 ? 8.154 3.265 -11.935 1.00 84.88 115 ARG A O 1
ATOM 955 N N . ARG A 1 116 ? 9.370 4.336 -13.488 1.00 85.44 116 ARG A N 1
ATOM 956 C CA . ARG A 1 116 ? 9.865 5.357 -12.554 1.00 85.44 116 ARG A CA 1
ATOM 957 C C . ARG A 1 116 ? 8.721 6.128 -11.897 1.00 85.44 116 ARG A C 1
ATOM 959 O O . ARG A 1 116 ? 8.746 6.334 -10.686 1.00 85.44 116 ARG A O 1
ATOM 966 N N . GLN A 1 117 ? 7.712 6.515 -12.677 1.00 89.69 117 GLN A N 1
ATOM 967 C CA . GLN A 1 117 ? 6.529 7.204 -12.155 1.00 89.69 117 GLN A CA 1
ATOM 968 C C . GLN A 1 117 ? 5.745 6.313 -11.188 1.00 89.69 117 GLN A C 1
ATOM 970 O O . GLN A 1 117 ? 5.358 6.760 -10.111 1.00 89.69 117 GLN A O 1
ATOM 975 N N . PHE A 1 118 ? 5.562 5.038 -11.532 1.00 88.31 118 PHE A N 1
ATOM 976 C CA . PHE A 1 118 ? 4.833 4.090 -10.698 1.00 88.31 118 PHE A CA 1
ATOM 977 C C . PHE A 1 118 ? 5.545 3.773 -9.379 1.00 88.31 118 PHE A C 1
ATOM 979 O O . PHE A 1 118 ? 4.905 3.746 -8.326 1.00 88.31 118 PHE A O 1
ATOM 986 N N . THR A 1 119 ? 6.864 3.580 -9.398 1.00 88.81 119 THR A N 1
ATOM 987 C CA . THR A 1 119 ? 7.648 3.323 -8.182 1.00 88.81 119 THR A CA 1
ATOM 988 C C . THR A 1 119 ? 7.659 4.546 -7.263 1.00 88.81 119 THR A C 1
ATOM 990 O O . THR A 1 119 ? 7.485 4.404 -6.052 1.00 88.81 119 THR A O 1
ATOM 993 N N . LEU A 1 120 ? 7.781 5.760 -7.819 1.00 90.50 120 LEU A N 1
ATOM 994 C CA . LEU A 1 120 ? 7.669 7.004 -7.047 1.00 90.50 120 LEU A CA 1
ATOM 995 C C . LEU A 1 120 ? 6.270 7.178 -6.446 1.00 90.50 120 LEU A C 1
ATOM 997 O O . LEU A 1 120 ? 6.148 7.488 -5.262 1.00 90.50 120 LEU A O 1
ATOM 1001 N N . TYR A 1 121 ? 5.223 6.920 -7.231 1.00 89.56 121 TYR A N 1
ATOM 1002 C CA . TYR A 1 121 ? 3.842 6.926 -6.754 1.00 89.56 121 TYR A CA 1
ATOM 1003 C C . TYR A 1 121 ? 3.629 5.915 -5.619 1.00 89.56 121 TYR A C 1
ATOM 1005 O O . TYR A 1 121 ? 3.059 6.257 -4.586 1.00 89.56 121 TYR A O 1
ATOM 1013 N N . THR A 1 122 ? 4.153 4.696 -5.761 1.00 90.12 122 THR A N 1
ATOM 1014 C CA . THR A 1 122 ? 4.081 3.643 -4.736 1.00 90.12 122 THR A CA 1
ATOM 1015 C C . THR A 1 122 ? 4.766 4.071 -3.438 1.00 90.12 122 THR A C 1
ATOM 1017 O O . THR A 1 122 ? 4.204 3.899 -2.353 1.00 90.12 122 THR A O 1
ATOM 1020 N N . CYS A 1 123 ? 5.960 4.660 -3.537 1.00 91.50 123 CYS A N 1
ATOM 1021 C CA . CYS A 1 123 ? 6.688 5.196 -2.391 1.00 91.50 123 CYS A CA 1
ATOM 1022 C C . CYS A 1 123 ? 5.8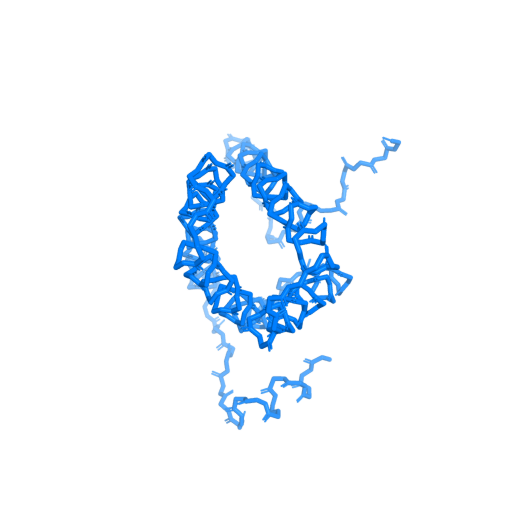74 6.299 -1.693 1.00 91.50 123 CYS A C 1
ATOM 1024 O O . CYS A 1 123 ? 5.630 6.233 -0.487 1.00 91.50 123 CYS A O 1
ATOM 1026 N N . TYR A 1 124 ? 5.358 7.259 -2.466 1.00 90.94 124 TYR A N 1
ATOM 1027 C CA . TYR A 1 124 ? 4.537 8.360 -1.963 1.00 90.94 124 TYR A CA 1
ATOM 1028 C C . TYR A 1 124 ? 3.267 7.874 -1.249 1.00 90.94 124 TYR A C 1
ATOM 1030 O O . TYR A 1 124 ? 3.000 8.273 -0.115 1.00 90.94 124 TYR A O 1
ATOM 1038 N N . ILE A 1 125 ? 2.508 6.967 -1.869 1.00 89.12 125 ILE A N 1
ATOM 1039 C CA . ILE A 1 125 ? 1.301 6.390 -1.266 1.00 89.12 125 ILE A CA 1
ATOM 1040 C C . ILE A 1 125 ? 1.639 5.613 0.007 1.00 89.12 125 ILE A C 1
ATOM 1042 O O . ILE A 1 125 ? 0.900 5.712 0.983 1.00 89.12 125 ILE A O 1
ATOM 1046 N N . SER A 1 126 ? 2.762 4.894 0.048 1.00 88.88 126 SER A N 1
ATOM 1047 C CA . SER A 1 126 ? 3.184 4.162 1.250 1.00 88.88 126 SER A CA 1
ATOM 1048 C C . SER A 1 126 ? 3.491 5.107 2.418 1.00 88.88 126 SER A C 1
ATOM 1050 O O . SER A 1 126 ? 3.097 4.834 3.553 1.00 88.88 126 SER A O 1
ATOM 1052 N N . ILE A 1 127 ? 4.109 6.262 2.146 1.00 89.44 127 ILE A N 1
ATOM 1053 C CA . ILE A 1 127 ? 4.313 7.322 3.146 1.00 89.44 127 ILE A CA 1
ATOM 1054 C C . ILE A 1 127 ? 2.968 7.880 3.620 1.00 89.44 127 ILE A C 1
ATOM 1056 O O . ILE A 1 127 ? 2.732 7.968 4.826 1.00 89.44 127 ILE A O 1
ATOM 1060 N N . LEU A 1 128 ? 2.061 8.220 2.698 1.00 90.06 128 LEU A N 1
ATOM 1061 C CA . LEU A 1 128 ? 0.730 8.715 3.060 1.00 90.06 128 LEU A CA 1
ATOM 1062 C C . LEU A 1 128 ? -0.046 7.703 3.905 1.00 90.06 128 LEU A C 1
ATOM 1064 O O . LEU A 1 128 ? -0.659 8.076 4.903 1.00 90.06 128 LEU A O 1
ATOM 1068 N N . GLN A 1 129 ? 0.015 6.423 3.547 1.00 86.38 129 GLN A N 1
ATOM 1069 C CA . GLN A 1 129 ? -0.639 5.339 4.268 1.00 86.38 129 GLN A CA 1
ATOM 1070 C C . GLN A 1 129 ? -0.087 5.199 5.692 1.00 86.38 129 GLN A C 1
ATOM 1072 O O . GLN A 1 129 ? -0.856 5.012 6.638 1.00 86.38 129 GLN A O 1
ATOM 1077 N N . PHE A 1 130 ? 1.231 5.341 5.856 1.00 85.44 130 PHE A N 1
ATOM 1078 C CA . PHE A 1 130 ? 1.886 5.359 7.160 1.00 85.44 130 PHE A CA 1
ATOM 1079 C C . PHE A 1 130 ? 1.450 6.568 8.002 1.00 85.44 130 PHE A C 1
ATOM 1081 O O . PHE A 1 130 ? 1.081 6.413 9.168 1.00 85.44 130 PHE A O 1
ATOM 1088 N N . LEU A 1 131 ? 1.431 7.773 7.428 1.00 86.00 131 LEU A N 1
ATOM 1089 C CA . LEU A 1 131 ? 0.991 8.984 8.130 1.00 86.00 131 LEU A CA 1
ATOM 1090 C C . LEU A 1 131 ? -0.487 8.906 8.528 1.00 86.00 131 LEU A C 1
ATOM 1092 O O . LEU A 1 131 ? -0.839 9.195 9.674 1.00 86.00 131 LEU A O 1
ATOM 1096 N N . GLN A 1 132 ? -1.343 8.453 7.611 1.00 85.25 132 GLN A N 1
ATOM 1097 C CA . GLN A 1 132 ? -2.764 8.247 7.862 1.00 85.25 132 GLN A CA 1
ATOM 1098 C C . GLN A 1 132 ? -2.981 7.272 9.022 1.00 85.25 132 GLN A C 1
ATOM 1100 O O . GLN A 1 132 ? -3.811 7.535 9.893 1.00 85.25 132 GLN A O 1
ATOM 1105 N N . PHE A 1 133 ? -2.216 6.179 9.069 1.00 83.25 133 PHE A N 1
ATOM 1106 C CA . PHE A 1 133 ? -2.273 5.226 10.171 1.00 83.25 133 PHE A CA 1
ATOM 1107 C C . PHE A 1 133 ? -1.919 5.881 11.511 1.00 83.25 133 PHE A C 1
ATOM 1109 O O . PHE A 1 133 ? -2.691 5.778 12.464 1.00 83.25 133 PHE A O 1
ATOM 1116 N N . ASN A 1 134 ? -0.791 6.596 11.586 1.00 80.56 134 ASN A N 1
ATOM 1117 C CA . ASN A 1 134 ? -0.353 7.260 12.819 1.00 80.56 134 ASN A CA 1
ATOM 1118 C C . ASN A 1 134 ? -1.389 8.279 13.311 1.00 80.56 134 ASN A C 1
ATOM 1120 O O . ASN A 1 134 ? -1.731 8.310 14.494 1.00 80.56 134 ASN A O 1
ATOM 1124 N N . TYR A 1 135 ? -1.953 9.063 12.392 1.00 81.56 135 TYR A N 1
ATOM 1125 C CA . TYR A 1 135 ? -2.996 10.031 12.710 1.00 81.56 135 TYR A CA 1
ATOM 1126 C C . TYR A 1 135 ? -4.273 9.362 13.246 1.00 81.56 135 TYR A C 1
ATOM 1128 O O . TYR A 1 135 ? -4.830 9.787 14.265 1.00 81.56 135 TYR A O 1
ATOM 1136 N N . GLN A 1 136 ? -4.732 8.292 12.590 1.00 75.94 136 GLN A N 1
ATOM 1137 C CA . GLN A 1 136 ? -5.927 7.554 13.001 1.00 75.94 136 GLN A CA 1
ATOM 1138 C C . GLN A 1 136 ? -5.737 6.876 14.365 1.00 75.94 136 GLN A C 1
ATOM 1140 O O . GLN A 1 136 ? -6.636 6.953 15.206 1.00 75.94 136 GLN A O 1
ATOM 1145 N N . GLN A 1 137 ? -4.565 6.287 14.622 1.00 74.00 137 GLN A N 1
ATOM 1146 C CA . GLN A 1 137 ? -4.225 5.707 15.923 1.00 74.00 137 GLN A CA 1
ATOM 1147 C C . GLN A 1 137 ? -4.143 6.767 17.024 1.00 74.00 137 GLN A C 1
ATOM 1149 O O . GLN A 1 137 ? -4.691 6.558 18.103 1.00 74.00 137 GLN A O 1
ATOM 1154 N N . GLY A 1 138 ? -3.549 7.933 16.754 1.00 78.31 138 GLY A N 1
ATOM 1155 C CA . GLY A 1 138 ? -3.492 9.036 17.718 1.00 78.31 138 GLY A CA 1
ATOM 1156 C C . GLY A 1 138 ? -4.880 9.558 18.098 1.00 78.31 138 GLY A C 1
ATOM 1157 O O . GLY A 1 138 ? -5.169 9.797 19.272 1.00 78.31 138 GLY A O 1
ATOM 1158 N N . CYS A 1 139 ? -5.785 9.668 17.123 1.00 77.56 139 CYS A N 1
ATOM 1159 C CA . CYS A 1 139 ? -7.177 10.028 17.387 1.00 77.56 139 CYS A CA 1
ATOM 1160 C C . CYS A 1 139 ? -7.908 8.955 18.204 1.00 77.56 139 CYS A C 1
ATOM 1162 O O . CYS A 1 139 ? -8.633 9.296 19.138 1.00 77.56 139 CYS A O 1
ATOM 1164 N N . LEU A 1 140 ? -7.699 7.674 17.887 1.00 70.31 140 LEU A N 1
ATOM 1165 C CA . LEU A 1 140 ? -8.302 6.558 18.612 1.00 70.31 140 LEU A CA 1
ATOM 1166 C C . LEU A 1 140 ? -7.789 6.476 20.056 1.00 70.31 140 LEU A C 1
ATOM 1168 O O . LEU A 1 140 ? -8.583 6.286 20.973 1.00 70.31 140 LEU A O 1
ATOM 1172 N N . TYR A 1 141 ? -6.486 6.666 20.269 1.00 70.94 141 TYR A N 1
ATOM 1173 C CA . TYR A 1 141 ? -5.877 6.725 21.595 1.00 70.94 141 TYR A CA 1
ATOM 1174 C C . TYR A 1 141 ? -6.453 7.878 22.420 1.00 70.94 141 TYR A C 1
ATOM 1176 O O . TYR A 1 141 ? -6.862 7.669 23.558 1.00 70.94 141 TYR A O 1
ATOM 1184 N N . ARG A 1 142 ? -6.581 9.074 21.828 1.00 75.00 142 ARG A N 1
ATOM 1185 C CA . ARG A 1 142 ? -7.203 10.233 22.486 1.00 75.00 142 ARG A CA 1
ATOM 1186 C C . ARG A 1 142 ? -8.656 9.954 22.880 1.00 75.00 142 ARG A C 1
ATOM 1188 O O . ARG A 1 142 ? -9.037 10.244 24.005 1.00 75.00 142 ARG A O 1
ATOM 1195 N N . LEU A 1 143 ? -9.455 9.361 21.991 1.00 67.69 143 LEU A N 1
ATOM 1196 C CA . LEU A 1 143 ? -10.843 8.977 22.293 1.00 67.69 143 LEU A CA 1
ATOM 1197 C C . LEU A 1 143 ? -10.923 7.930 23.416 1.00 67.69 143 LEU A C 1
ATOM 1199 O O . LEU A 1 143 ? -11.774 8.042 24.293 1.00 67.69 143 LEU A O 1
ATOM 1203 N N . ARG A 1 144 ? -10.005 6.951 23.431 1.00 66.56 144 ARG A N 1
ATOM 1204 C CA . ARG A 1 144 ? -9.887 5.968 24.522 1.00 66.56 144 ARG A CA 1
ATOM 1205 C C . ARG A 1 144 ? -9.511 6.640 25.850 1.00 66.56 144 ARG A C 1
ATOM 1207 O O . ARG A 1 144 ? -10.105 6.307 26.868 1.00 66.56 144 ARG A O 1
ATOM 1214 N N . ALA A 1 145 ? -8.577 7.591 25.836 1.00 69.62 145 ALA A N 1
ATOM 1215 C CA . ALA A 1 145 ? -8.133 8.322 27.025 1.00 69.62 145 ALA A CA 1
ATOM 1216 C C . ALA A 1 145 ? -9.207 9.270 27.592 1.00 69.62 145 ALA A C 1
ATOM 1218 O O . ALA A 1 145 ? -9.263 9.474 28.799 1.00 69.62 145 ALA A O 1
ATOM 1219 N N . LEU A 1 146 ? -10.080 9.816 26.738 1.00 75.19 146 LEU A N 1
ATOM 1220 C CA . LEU A 1 146 ? -11.181 10.705 27.131 1.00 75.19 146 LEU A CA 1
ATOM 1221 C C . LEU A 1 146 ? -12.426 9.964 27.655 1.00 75.19 146 LEU A C 1
ATOM 1223 O O . LEU A 1 146 ? -13.405 10.608 28.014 1.00 75.19 146 LEU A O 1
ATOM 1227 N N . GLY A 1 147 ? -12.433 8.626 27.677 1.00 63.69 147 GLY A N 1
ATOM 1228 C CA . GLY A 1 147 ? -13.587 7.840 28.133 1.00 63.69 147 GLY A CA 1
ATOM 1229 C C . GLY A 1 147 ? -14.794 7.856 27.183 1.00 63.69 147 GLY A C 1
ATOM 1230 O O . GLY A 1 147 ? -15.786 7.174 27.442 1.00 63.69 147 GLY A O 1
ATOM 1231 N N . GLU A 1 148 ? -14.709 8.556 26.046 1.00 56.50 148 GLU A N 1
ATOM 1232 C CA . GLU A 1 148 ? -15.737 8.584 25.001 1.00 56.50 148 GLU A CA 1
ATOM 1233 C C . GLU A 1 148 ? -15.689 7.305 24.155 1.00 56.50 148 GLU A C 1
ATOM 1235 O O . GLU A 1 148 ? -15.271 7.269 22.994 1.00 56.50 148 GLU A O 1
ATOM 1240 N N . ARG A 1 149 ? -16.120 6.195 24.755 1.00 48.44 149 ARG A N 1
ATOM 1241 C CA . ARG A 1 149 ? -16.276 4.907 24.078 1.00 48.44 149 ARG A CA 1
ATOM 1242 C C . ARG A 1 149 ? -17.513 4.940 23.175 1.00 48.44 149 ARG A C 1
ATOM 1244 O O . ARG A 1 149 ? -18.525 4.323 23.502 1.00 48.44 149 ARG A O 1
ATOM 1251 N N . HIS A 1 150 ? -17.449 5.609 22.021 1.00 49.00 150 HIS A N 1
ATOM 1252 C CA . HIS A 1 150 ? -18.456 5.389 20.979 1.00 49.00 150 HIS A CA 1
ATOM 1253 C C . HIS A 1 150 ? -18.060 4.216 20.075 1.00 49.00 150 HIS A C 1
ATOM 1255 O O . HIS A 1 150 ? -16.948 4.128 19.550 1.00 49.00 150 HIS A O 1
ATOM 1261 N N . LYS A 1 151 ? -18.988 3.259 19.967 1.00 48.75 151 LYS A N 1
ATOM 1262 C CA . LYS A 1 151 ? -18.880 2.020 19.193 1.00 48.75 151 LYS A CA 1
ATOM 1263 C C . LYS A 1 151 ? -18.494 2.328 17.748 1.00 48.75 151 LYS A C 1
ATOM 1265 O O . LYS A 1 151 ? -19.302 2.846 16.997 1.00 48.75 151 LYS A O 1
ATOM 1270 N N . MET A 1 152 ? -17.312 1.865 17.354 1.00 51.81 152 MET A N 1
ATOM 1271 C CA . MET A 1 152 ? -17.019 1.463 15.977 1.00 51.81 152 MET A CA 1
ATOM 1272 C C . MET A 1 152 ? -17.277 2.523 14.892 1.00 51.81 152 MET A C 1
ATOM 1274 O O . MET A 1 152 ? -17.606 2.166 13.763 1.00 51.81 152 MET A O 1
ATOM 1278 N N . ASP A 1 153 ? -17.069 3.805 15.189 1.00 43.22 153 ASP A N 1
ATOM 1279 C CA . ASP A 1 153 ? -17.031 4.811 14.133 1.00 43.22 153 ASP A CA 1
ATOM 1280 C C . ASP A 1 153 ? -15.676 4.810 13.432 1.00 43.22 153 ASP A C 1
ATOM 1282 O O . ASP A 1 153 ? -14.602 4.635 14.016 1.00 43.22 153 ASP A O 1
ATOM 1286 N N . ILE A 1 154 ? -15.750 4.954 12.118 1.00 49.72 154 ILE A N 1
ATOM 1287 C CA . ILE A 1 154 ? -14.598 5.058 11.236 1.00 49.72 154 ILE A CA 1
ATOM 1288 C C . ILE A 1 154 ? -14.448 6.530 10.948 1.00 49.72 154 ILE A C 1
ATOM 1290 O O . ILE A 1 154 ? -15.405 7.187 10.540 1.00 49.72 154 ILE A O 1
ATOM 1294 N N . THR A 1 155 ? -13.250 7.047 11.199 1.00 48.78 155 THR A N 1
ATOM 1295 C CA . THR A 1 155 ? -12.911 8.453 11.012 1.00 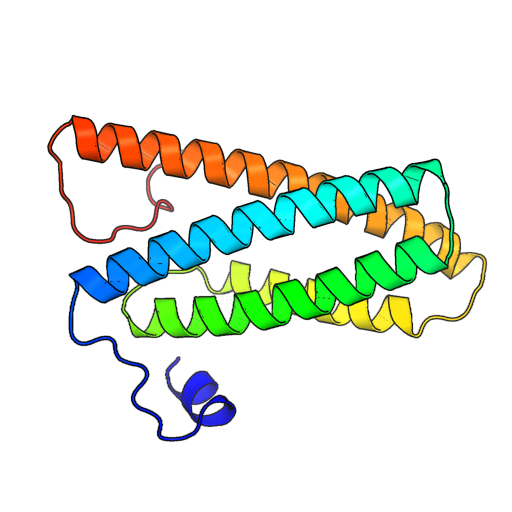48.78 155 THR A CA 1
ATOM 1296 C C . THR A 1 155 ? -12.951 8.807 9.531 1.00 48.78 155 THR A C 1
ATOM 1298 O O . THR A 1 155 ? -11.928 8.835 8.856 1.00 48.78 155 THR A O 1
ATOM 1301 N N . ILE A 1 156 ? -14.149 9.085 9.022 1.00 50.25 156 ILE A N 1
ATOM 1302 C CA . ILE A 1 156 ? -14.360 9.932 7.850 1.00 50.25 156 ILE A CA 1
ATOM 1303 C C . ILE A 1 156 ? -15.536 10.877 8.122 1.00 50.25 156 ILE A C 1
ATOM 1305 O O . ILE A 1 156 ? -16.475 10.974 7.338 1.00 50.25 156 ILE A O 1
ATOM 1309 N N . GLY A 1 157 ? -15.500 11.532 9.285 1.00 42.72 157 GLY A N 1
ATOM 1310 C CA . GLY A 1 157 ? -16.601 12.367 9.765 1.00 42.72 157 GLY A CA 1
ATOM 1311 C C . GLY A 1 157 ? -16.201 13.622 10.539 1.00 42.72 157 GLY A C 1
ATOM 1312 O O . GLY A 1 157 ? -17.062 14.184 11.200 1.00 42.72 157 GLY A O 1
ATOM 1313 N N . LYS A 1 158 ? -14.937 14.071 10.492 1.00 39.59 158 LYS A N 1
ATOM 1314 C CA . LYS A 1 158 ? -14.530 15.388 11.031 1.00 39.59 158 LYS A CA 1
ATOM 1315 C C . LYS A 1 158 ? -13.406 16.043 10.212 1.00 39.59 158 LYS A C 1
ATOM 1317 O O . LYS A 1 158 ? -12.377 16.417 10.755 1.00 39.59 158 LYS A O 1
ATOM 1322 N N . LEU A 1 159 ? -13.609 16.176 8.904 1.00 37.53 159 LEU A N 1
ATOM 1323 C CA . LEU A 1 159 ? -13.088 17.331 8.169 1.00 37.53 159 LEU A CA 1
ATOM 1324 C C . LEU A 1 159 ? -14.309 18.036 7.584 1.00 37.53 159 LEU A C 1
ATOM 1326 O O . LEU A 1 159 ? -14.826 17.646 6.541 1.00 37.53 159 LEU A O 1
ATOM 1330 N N . TYR A 1 160 ? -14.836 18.982 8.357 1.00 37.94 160 TYR A N 1
ATOM 1331 C CA . TYR A 1 160 ? -15.562 20.106 7.792 1.00 37.94 160 TYR A CA 1
ATOM 1332 C C . TYR A 1 160 ? -14.515 21.189 7.538 1.00 37.94 160 TYR A C 1
ATOM 1334 O O . TYR A 1 160 ? -13.823 21.575 8.482 1.00 37.94 160 TYR A O 1
ATOM 1342 N N . PHE A 1 161 ? -14.486 21.619 6.274 1.00 38.53 161 PHE A N 1
ATOM 1343 C CA . PHE A 1 161 ? -13.551 22.521 5.593 1.00 38.53 161 PHE A CA 1
ATOM 1344 C C . PHE A 1 161 ? -12.174 21.938 5.265 1.00 38.53 161 PHE A C 1
ATOM 1346 O O . PHE A 1 161 ? -11.438 21.521 6.185 1.00 38.53 161 PHE A O 1
#

Secondary structure (DSSP, 8-state):
-HHHHHHHH-S-------HHHHHHHHHHHHHHHHHHHHHHHHHHHHHHHH--HHHHHHHHHHHHHHHHHHHHHHHHHHHTT----HHHHHHHHHHHHHHHHHHHPPSSHHHHHHHHHHHHHHHHHHHHHHHHHHHHHHHHHHHHHTT---TT--S-S----

Organism: NCBI:txid280406